Protein AF-A0A7Y5XYN9-F1 (afdb_monomer_lite)

Foldseek 3Di:
DDLVLLLVLCCVQFVAAQEKEAELVRDINDHPNHFKYKYQVALVLLVLCLVPPADRSNVVCVVVVRIDIPDPVRVVVCSVPDDGPPRDPVSSVSNNVSSD

pLDDT: mean 93.39, std 5.03, range [64.69, 98.25]

Radius of gyration: 12.16 Å; chains: 1; bounding box: 27×25×31 Å

Structure (mmCIF, N/CA/C/O backbone):
data_AF-A0A7Y5XYN9-F1
#
_entry.id   AF-A0A7Y5XYN9-F1
#
loop_
_atom_site.group_PDB
_atom_site.id
_atom_site.type_symbol
_atom_site.label_atom_id
_atom_site.label_alt_id
_atom_site.label_comp_id
_atom_site.label_asym_id
_atom_site.label_entity_id
_atom_site.label_seq_id
_atom_site.pdbx_PDB_ins_code
_atom_site.Cartn_x
_atom_site.Cartn_y
_atom_site.Cartn_z
_atom_site.occupancy
_atom_site.B_iso_or_equiv
_atom_site.auth_seq_id
_atom_site.auth_comp_id
_atom_site.auth_asym_id
_atom_site.auth_atom_id
_atom_site.pdbx_PDB_model_num
ATOM 1 N N . MET A 1 1 ? -9.805 2.825 15.681 1.00 64.69 1 MET A N 1
ATOM 2 C CA . MET A 1 1 ? -8.500 2.149 15.844 1.00 64.69 1 MET A CA 1
ATOM 3 C C . MET A 1 1 ? -7.470 3.064 15.219 1.00 64.69 1 MET A C 1
ATOM 5 O O . MET A 1 1 ? -7.750 3.577 14.146 1.00 64.69 1 MET A O 1
ATOM 9 N N . SER A 1 2 ? -6.386 3.388 15.922 1.00 85.62 2 SER A N 1
ATOM 10 C CA . SER A 1 2 ? -5.404 4.352 15.408 1.00 85.62 2 SER A CA 1
ATOM 11 C C . SER A 1 2 ? -4.481 3.664 14.413 1.00 85.62 2 SER A C 1
ATOM 13 O O . SER A 1 2 ? -3.843 2.679 14.774 1.00 85.62 2 SER A O 1
ATOM 15 N N . THR A 1 3 ? -4.367 4.194 13.197 1.00 93.69 3 THR A N 1
ATOM 16 C CA . THR A 1 3 ? -3.393 3.700 12.213 1.00 93.69 3 THR A CA 1
ATOM 17 C C . THR A 1 3 ? -2.034 4.402 12.296 1.00 93.69 3 THR A C 1
ATOM 19 O O . THR A 1 3 ? -1.162 4.150 11.469 1.00 93.69 3 THR A O 1
ATOM 22 N N . ALA A 1 4 ? -1.805 5.276 13.285 1.00 95.25 4 ALA A N 1
ATOM 23 C CA . ALA A 1 4 ? -0.534 5.998 13.405 1.00 95.25 4 ALA A CA 1
ATOM 24 C C . ALA A 1 4 ? 0.704 5.069 13.425 1.00 95.25 4 ALA A C 1
ATOM 26 O O . ALA A 1 4 ? 1.608 5.310 12.625 1.00 95.25 4 ALA A O 1
ATOM 27 N N . PRO A 1 5 ? 0.725 3.956 14.194 1.00 95.38 5 PRO A N 1
ATOM 28 C CA . PRO A 1 5 ? 1.855 3.022 14.164 1.00 95.38 5 PRO A CA 1
ATOM 29 C C . PRO A 1 5 ? 2.052 2.354 12.797 1.00 95.38 5 PRO A C 1
ATOM 31 O O . PRO A 1 5 ? 3.172 2.025 12.415 1.00 95.38 5 PRO A O 1
ATOM 34 N N . LEU A 1 6 ? 0.964 2.153 12.047 1.00 95.81 6 LEU A N 1
ATOM 35 C CA . LEU A 1 6 ? 1.016 1.580 10.707 1.00 95.81 6 LEU A CA 1
ATOM 36 C C . LEU A 1 6 ? 1.626 2.574 9.719 1.00 95.81 6 LEU A C 1
ATOM 38 O O . LEU A 1 6 ? 2.463 2.178 8.913 1.00 95.81 6 LEU A O 1
ATOM 42 N N . ARG A 1 7 ? 1.253 3.856 9.800 1.00 96.62 7 ARG A N 1
ATOM 43 C CA . ARG A 1 7 ? 1.858 4.901 8.964 1.00 96.62 7 ARG A CA 1
ATOM 44 C C . ARG A 1 7 ? 3.357 5.010 9.206 1.00 96.62 7 ARG A C 1
ATOM 46 O O . ARG A 1 7 ? 4.112 4.938 8.247 1.00 96.62 7 ARG A O 1
ATOM 53 N N . GLU A 1 8 ? 3.784 5.072 10.464 1.00 96.12 8 GLU A N 1
ATOM 54 C CA . GLU A 1 8 ? 5.209 5.107 10.823 1.00 96.12 8 GLU A CA 1
ATOM 55 C C . GLU A 1 8 ? 5.962 3.867 10.313 1.00 96.12 8 GLU A C 1
ATOM 57 O O . GLU A 1 8 ? 7.065 3.973 9.776 1.00 96.12 8 GLU A O 1
ATOM 62 N N . ALA A 1 9 ? 5.360 2.677 10.436 1.00 95.56 9 ALA A N 1
ATOM 63 C CA . ALA A 1 9 ? 5.955 1.443 9.933 1.00 95.56 9 ALA A CA 1
ATOM 64 C C . ALA A 1 9 ? 6.070 1.429 8.399 1.00 95.56 9 ALA A C 1
ATOM 66 O O . ALA A 1 9 ? 7.087 0.978 7.874 1.00 95.56 9 ALA A O 1
ATOM 67 N N . LEU A 1 10 ? 5.056 1.926 7.684 1.00 95.31 10 LEU A N 1
ATOM 68 C CA . LEU A 1 10 ? 5.071 2.043 6.224 1.00 95.31 10 LEU A CA 1
ATOM 69 C C . LEU A 1 10 ? 6.105 3.070 5.754 1.00 95.31 10 LEU A C 1
ATOM 71 O O . LEU A 1 10 ? 6.861 2.773 4.837 1.00 95.31 10 LEU A O 1
ATOM 75 N N . GLU A 1 11 ? 6.184 4.238 6.393 1.00 95.75 11 GLU A N 1
ATOM 76 C CA . GLU A 1 11 ? 7.174 5.273 6.069 1.00 95.75 11 GLU A CA 1
ATOM 77 C C . GLU A 1 11 ? 8.607 4.797 6.306 1.00 95.75 11 GLU A C 1
ATOM 79 O O . GLU A 1 11 ? 9.483 5.055 5.483 1.00 95.75 11 GLU A O 1
ATOM 84 N N . GLY A 1 12 ? 8.845 4.062 7.396 1.00 94.69 12 GLY A N 1
ATOM 85 C CA . GLY A 1 12 ? 10.154 3.480 7.687 1.00 94.69 12 GLY A CA 1
ATOM 86 C C . GLY A 1 12 ? 10.536 2.340 6.741 1.00 94.69 12 GLY A C 1
ATOM 87 O O . GLY A 1 12 ? 11.695 2.233 6.350 1.00 94.69 12 GLY A O 1
ATOM 88 N N . ALA A 1 13 ? 9.576 1.493 6.357 1.00 93.50 13 ALA A N 1
ATOM 89 C CA . ALA A 1 13 ? 9.814 0.377 5.439 1.00 93.50 13 ALA A CA 1
ATOM 90 C C . ALA A 1 13 ? 9.957 0.821 3.974 1.00 93.50 13 ALA A C 1
ATOM 92 O O . ALA A 1 13 ? 10.606 0.134 3.186 1.00 93.50 13 ALA A O 1
ATOM 93 N N . LEU A 1 14 ? 9.325 1.938 3.606 1.00 93.56 14 LEU A N 1
ATOM 94 C CA . LEU A 1 14 ? 9.264 2.486 2.252 1.00 93.56 14 LEU A CA 1
ATOM 95 C C . LEU A 1 14 ? 9.688 3.968 2.272 1.00 93.56 14 LEU A C 1
ATOM 97 O O . LEU A 1 14 ? 8.842 4.861 2.124 1.00 93.56 14 LEU A O 1
ATOM 101 N N . PRO A 1 15 ? 10.991 4.246 2.479 1.00 93.62 15 PRO A N 1
ATOM 102 C CA . PRO A 1 15 ? 11.505 5.612 2.559 1.00 93.62 15 PRO A CA 1
ATOM 103 C C . PRO A 1 15 ? 11.391 6.363 1.228 1.00 93.62 15 PRO A C 1
ATOM 105 O O . PRO A 1 15 ? 11.184 7.570 1.243 1.00 93.62 15 PRO A O 1
ATOM 108 N N . GLU A 1 16 ? 11.473 5.648 0.103 1.00 94.31 16 GLU A N 1
ATOM 109 C CA . GLU A 1 16 ? 11.181 6.141 -1.246 1.00 94.31 16 GLU A CA 1
ATOM 110 C C . GLU A 1 16 ? 9.951 5.401 -1.778 1.00 94.31 16 GLU A C 1
ATOM 112 O O . GLU A 1 16 ? 9.946 4.168 -1.847 1.00 94.31 16 GLU A O 1
ATOM 117 N N . ARG A 1 17 ? 8.890 6.139 -2.110 1.00 95.50 17 ARG A N 1
ATOM 118 C CA . ARG A 1 17 ? 7.601 5.601 -2.560 1.00 95.50 17 ARG A CA 1
ATOM 119 C C . ARG A 1 17 ? 6.902 6.577 -3.529 1.00 95.50 17 ARG A C 1
ATOM 121 O O . ARG A 1 17 ? 6.305 7.559 -3.088 1.00 95.50 17 ARG A O 1
ATOM 128 N N . PRO A 1 18 ? 6.889 6.282 -4.834 1.00 96.38 18 PRO A N 1
ATOM 129 C CA . PRO A 1 18 ? 6.160 7.052 -5.854 1.00 96.38 18 PRO A CA 1
ATOM 130 C C . PRO A 1 18 ? 4.659 6.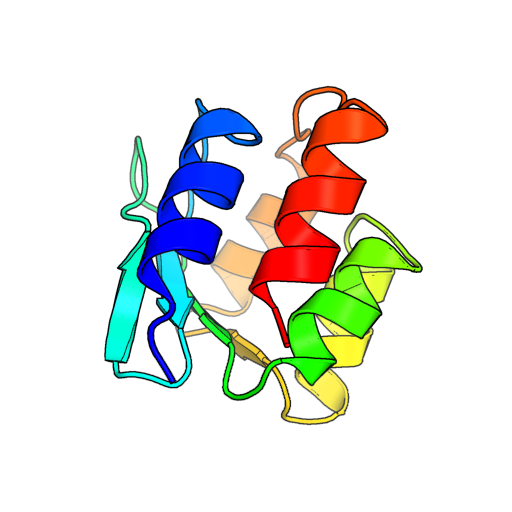742 -5.864 1.00 96.38 18 PRO A C 1
ATOM 132 O O . PRO A 1 18 ? 4.061 6.448 -6.898 1.00 96.38 18 PRO A O 1
ATOM 135 N N . PHE A 1 19 ? 4.050 6.737 -4.681 1.00 96.88 19 PHE A N 1
ATOM 136 C CA . PHE A 1 19 ? 2.621 6.538 -4.492 1.00 96.88 19 PHE A CA 1
ATOM 137 C C . PHE A 1 19 ? 2.187 6.987 -3.105 1.00 96.88 19 PHE A C 1
ATOM 139 O O . PHE A 1 19 ? 2.948 6.966 -2.133 1.00 96.88 19 PHE A O 1
ATOM 146 N N . ARG A 1 20 ? 0.917 7.363 -3.002 1.00 98.12 20 ARG A N 1
ATOM 147 C CA . ARG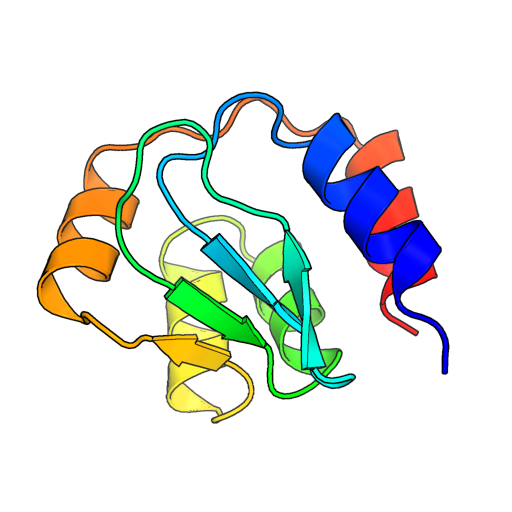 A 1 20 ? 0.250 7.656 -1.735 1.00 98.12 20 ARG A CA 1
ATOM 148 C C . ARG A 1 20 ? -0.451 6.397 -1.231 1.00 98.12 20 ARG A C 1
ATOM 150 O O . ARG A 1 20 ? -0.997 5.633 -2.020 1.00 98.12 20 ARG A O 1
ATOM 157 N N . VAL A 1 21 ? -0.486 6.200 0.085 1.00 97.75 21 VAL A N 1
ATOM 158 C CA . VAL A 1 21 ? -1.316 5.160 0.713 1.00 97.75 21 VAL A CA 1
ATOM 159 C C . VAL A 1 21 ? -2.327 5.823 1.628 1.00 97.75 21 VAL A C 1
ATOM 161 O O . VAL A 1 21 ? -1.945 6.426 2.627 1.00 97.75 21 VAL A O 1
ATOM 164 N N . GLU A 1 22 ? -3.608 5.706 1.308 1.00 97.94 22 GLU A N 1
ATOM 165 C CA . GLU A 1 22 ? -4.696 6.132 2.185 1.00 97.94 22 GLU A CA 1
ATOM 166 C C . GLU A 1 22 ? -5.214 4.939 2.987 1.00 97.94 22 GLU A C 1
ATOM 168 O O . GLU A 1 22 ? -5.347 3.832 2.468 1.00 97.94 22 GLU A O 1
ATOM 173 N N . LEU A 1 23 ? -5.462 5.147 4.274 1.00 97.31 23 LEU A N 1
ATOM 174 C CA . LEU A 1 23 ? -5.879 4.117 5.215 1.00 97.31 23 LEU A CA 1
ATOM 175 C C . LEU A 1 23 ? -7.367 4.240 5.526 1.00 97.31 23 LEU A C 1
ATOM 177 O O . LEU A 1 23 ? -7.981 5.295 5.384 1.00 97.31 23 LEU A O 1
ATOM 181 N N . TRP A 1 24 ? -7.945 3.148 6.015 1.00 95.19 24 TRP A N 1
ATOM 182 C CA . TRP A 1 24 ? -9.373 3.027 6.318 1.00 95.19 24 TRP A CA 1
ATOM 183 C C . TRP A 1 24 ? -9.880 3.987 7.405 1.00 95.19 24 TRP A C 1
ATOM 185 O O . TRP A 1 24 ? -11.088 4.124 7.577 1.00 95.19 24 TRP A O 1
ATOM 195 N N . ASP A 1 25 ? -8.988 4.641 8.153 1.00 94.38 25 ASP A N 1
ATOM 196 C CA . ASP A 1 25 ? -9.330 5.688 9.121 1.00 94.38 25 ASP A CA 1
ATOM 197 C C . ASP A 1 25 ? -9.257 7.113 8.535 1.00 94.38 25 ASP A C 1
ATOM 199 O O . ASP A 1 25 ? -9.365 8.088 9.278 1.00 94.38 25 ASP A O 1
ATOM 203 N N . GLY A 1 26 ? -9.073 7.241 7.215 1.00 95.00 26 GLY A N 1
ATOM 204 C CA . GLY A 1 26 ? -8.979 8.510 6.488 1.00 95.00 26 GLY A CA 1
ATOM 205 C C . GLY A 1 26 ? -7.610 9.187 6.578 1.00 95.00 26 GLY A C 1
ATOM 206 O O . GLY A 1 26 ? -7.411 10.262 6.013 1.00 95.00 26 GLY A O 1
ATOM 207 N N . THR A 1 27 ? -6.651 8.592 7.287 1.00 96.75 27 THR A N 1
ATOM 208 C CA . THR A 1 27 ? -5.274 9.090 7.318 1.00 96.75 27 THR A CA 1
ATOM 209 C C . THR A 1 27 ? -4.467 8.536 6.153 1.00 96.75 27 THR A C 1
ATOM 211 O O . THR A 1 27 ? -4.891 7.604 5.475 1.00 96.75 27 THR A O 1
ATOM 214 N N . ALA A 1 28 ? -3.285 9.098 5.899 1.00 97.38 28 ALA A N 1
ATOM 215 C CA . ALA A 1 28 ? -2.484 8.659 4.770 1.00 97.38 28 ALA A CA 1
ATOM 216 C C . ALA A 1 28 ? -0.986 8.767 5.006 1.00 97.38 28 ALA A C 1
ATOM 218 O O . ALA A 1 28 ? -0.514 9.615 5.763 1.00 97.38 28 ALA A O 1
ATOM 219 N N . VAL A 1 29 ? -0.263 7.926 4.280 1.00 98.00 29 VAL A N 1
ATOM 220 C CA . VAL A 1 29 ? 1.173 8.001 4.065 1.00 98.00 29 VAL A CA 1
ATOM 221 C C . VAL A 1 29 ? 1.393 8.736 2.732 1.00 98.00 29 VAL A C 1
ATOM 223 O O . VAL A 1 29 ? 0.924 8.255 1.694 1.00 98.00 29 VAL A O 1
ATOM 226 N N . PRO A 1 30 ? 2.034 9.919 2.726 1.00 97.56 30 PRO A N 1
ATOM 227 C CA . PRO A 1 30 ? 2.190 10.729 1.518 1.00 97.56 30 PRO A CA 1
ATOM 228 C C . PRO A 1 30 ? 3.166 10.078 0.540 1.00 97.56 30 PRO A C 1
ATOM 230 O O . PRO A 1 30 ? 4.056 9.355 0.971 1.00 97.56 30 PRO A O 1
ATOM 233 N N . SER A 1 31 ? 3.038 10.368 -0.752 1.00 97.50 31 SER A N 1
ATOM 234 C CA . SER A 1 31 ? 4.065 9.999 -1.731 1.00 97.50 31 SER A CA 1
ATOM 235 C C . SER A 1 31 ? 5.348 10.816 -1.535 1.00 97.50 31 SER A C 1
ATOM 237 O O . SER A 1 31 ? 5.291 11.935 -1.018 1.00 97.50 31 SER A O 1
ATOM 239 N N . THR A 1 32 ? 6.491 10.275 -1.956 1.00 97.12 32 THR A N 1
ATOM 240 C CA . THR A 1 32 ? 7.771 11.000 -1.986 1.00 97.12 32 THR A CA 1
ATOM 241 C C . THR A 1 32 ? 7.955 11.859 -3.232 1.00 97.12 32 THR A C 1
ATOM 243 O O . THR A 1 32 ? 8.632 12.880 -3.169 1.00 97.12 32 THR A O 1
ATOM 246 N N . ASP A 1 33 ? 7.348 11.471 -4.348 1.00 94.25 33 ASP A N 1
ATOM 247 C CA . ASP A 1 33 ? 7.603 12.042 -5.678 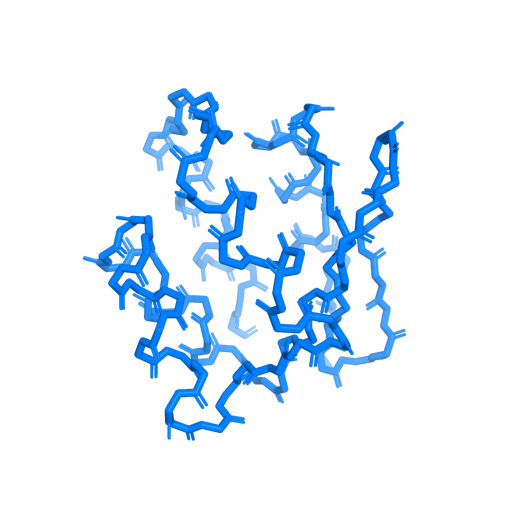1.00 94.25 33 ASP A CA 1
ATOM 248 C C . ASP A 1 33 ? 6.358 12.046 -6.590 1.00 94.25 33 ASP A C 1
ATOM 250 O O . ASP A 1 33 ? 6.444 12.368 -7.772 1.00 94.25 33 ASP A O 1
ATOM 254 N N . GLY A 1 34 ? 5.174 11.776 -6.031 1.00 94.69 34 GLY A N 1
ATOM 255 C CA . GLY A 1 34 ? 3.885 11.788 -6.737 1.00 94.69 34 GLY A CA 1
ATOM 256 C C . GLY A 1 34 ? 3.362 10.389 -7.072 1.00 94.69 34 GLY A C 1
ATOM 257 O O . GLY A 1 34 ? 3.681 9.428 -6.383 1.00 94.69 34 GLY A O 1
ATOM 258 N N . GLY A 1 35 ? 2.520 10.268 -8.095 1.00 95.81 35 GLY A N 1
ATOM 259 C CA . GLY A 1 35 ? 1.966 8.978 -8.517 1.00 95.81 35 GLY A CA 1
ATOM 260 C C . GLY A 1 35 ? 0.615 8.620 -7.880 1.00 95.81 35 GLY A C 1
ATOM 261 O O . GLY A 1 35 ? 0.003 9.461 -7.215 1.00 95.81 35 GLY A O 1
ATOM 262 N N . PRO A 1 36 ? 0.134 7.387 -8.122 1.00 97.62 36 PRO A N 1
ATOM 263 C CA . PRO A 1 36 ? -1.218 6.960 -7.775 1.00 97.62 36 PRO A CA 1
ATOM 264 C C . PRO A 1 36 ? -1.431 6.862 -6.260 1.00 97.62 36 PRO A C 1
ATOM 266 O O . PRO A 1 36 ? -0.498 6.676 -5.471 1.00 97.62 36 PRO A O 1
ATOM 269 N N . THR A 1 37 ? -2.690 6.936 -5.853 1.00 98.25 37 THR A N 1
ATOM 270 C CA . THR A 1 37 ? -3.162 6.708 -4.490 1.00 98.25 37 THR A CA 1
ATOM 271 C C . THR A 1 37 ? -3.727 5.302 -4.359 1.00 98.25 37 THR A C 1
ATOM 273 O O . THR A 1 37 ? -4.724 4.958 -4.985 1.00 98.25 37 THR A O 1
ATOM 276 N N . PHE A 1 38 ? -3.137 4.501 -3.474 1.00 97.81 38 PHE A N 1
ATOM 277 C CA . PHE A 1 38 ? -3.693 3.222 -3.043 1.00 97.81 38 PHE A CA 1
ATOM 278 C C . PHE A 1 38 ? -4.544 3.426 -1.788 1.00 97.81 38 PHE A C 1
ATOM 280 O O . PHE A 1 38 ? -4.006 3.685 -0.708 1.00 97.81 38 PHE A O 1
ATOM 287 N N . SER A 1 39 ? -5.861 3.273 -1.901 1.00 98.25 39 SER A N 1
ATOM 288 C CA . SER A 1 39 ? -6.784 3.399 -0.766 1.00 98.25 39 SER A CA 1
ATOM 289 C C . SER A 1 39 ? -7.067 2.033 -0.147 1.00 98.25 39 SER A C 1
ATOM 291 O O . SER A 1 39 ? -7.823 1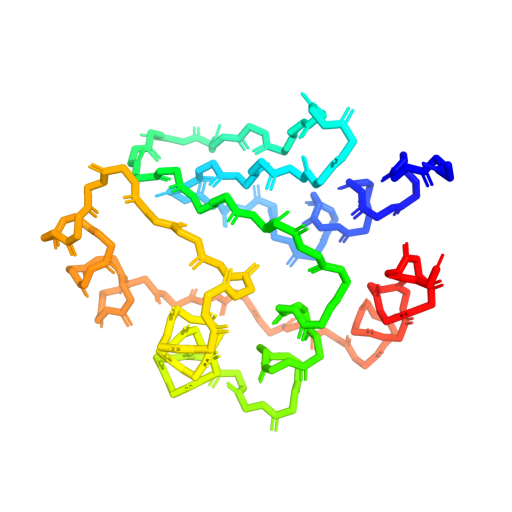.223 -0.683 1.00 98.25 39 SER A O 1
ATOM 293 N N . LEU A 1 40 ? -6.467 1.762 1.009 1.00 97.25 40 LEU A N 1
ATOM 294 C CA . LEU A 1 40 ? -6.693 0.562 1.811 1.00 97.25 40 LEU A CA 1
ATOM 295 C C . LEU A 1 40 ? -8.010 0.711 2.584 1.00 97.25 40 LEU A C 1
ATOM 297 O O . LEU A 1 40 ? -8.055 1.331 3.643 1.00 97.25 40 LEU A O 1
ATOM 301 N N . ARG A 1 41 ? -9.088 0.098 2.087 1.00 96.19 41 ARG A N 1
ATOM 302 C CA . ARG A 1 41 ? -10.421 0.145 2.715 1.00 96.19 41 ARG A CA 1
ATOM 303 C C . ARG A 1 41 ? -10.542 -0.715 3.971 1.00 96.19 41 ARG A C 1
ATOM 305 O O . ARG A 1 41 ? -11.499 -0.567 4.725 1.00 96.19 41 ARG A O 1
ATOM 312 N N . SER A 1 42 ? -9.607 -1.638 4.195 1.00 94.38 42 SER A N 1
ATOM 313 C CA . SER A 1 42 ? -9.564 -2.458 5.408 1.00 94.38 42 SER A CA 1
ATOM 314 C C . SER A 1 42 ? -8.166 -3.032 5.685 1.00 94.38 42 SER A C 1
ATOM 316 O O . SER A 1 42 ? -7.373 -3.192 4.748 1.00 94.38 42 SER A O 1
ATOM 318 N N . PRO A 1 43 ? -7.887 -3.456 6.935 1.00 93.56 43 PRO A N 1
ATOM 319 C CA . PRO A 1 43 ? -6.715 -4.260 7.302 1.00 93.56 43 PRO A CA 1
ATOM 320 C C . PRO A 1 43 ? -6.402 -5.437 6.378 1.00 93.56 43 PRO A C 1
ATOM 322 O O . PRO A 1 43 ? -5.243 -5.799 6.159 1.00 93.56 43 PRO A O 1
ATOM 325 N N . GLN A 1 44 ? -7.444 -6.052 5.815 1.00 93.31 44 GLN A N 1
ATOM 326 C CA . GLN A 1 44 ? -7.324 -7.241 4.985 1.00 93.31 44 GLN A CA 1
ATOM 327 C C . GLN A 1 44 ? -6.451 -7.000 3.747 1.00 93.31 44 GLN A C 1
ATOM 329 O O . GLN A 1 44 ? -5.740 -7.914 3.317 1.00 93.31 44 GLN A O 1
ATOM 334 N N . ALA A 1 45 ? -6.456 -5.781 3.201 1.00 94.19 45 ALA A N 1
ATOM 335 C CA . ALA A 1 45 ? -5.641 -5.421 2.049 1.00 94.19 45 ALA A CA 1
ATOM 336 C C . ALA A 1 45 ? -4.141 -5.605 2.318 1.00 94.19 45 ALA A C 1
ATOM 338 O O . ALA A 1 45 ? -3.447 -6.229 1.513 1.00 94.19 45 ALA A O 1
ATOM 339 N N . LEU A 1 46 ? -3.656 -5.189 3.493 1.00 92.75 46 LEU A N 1
ATOM 340 C CA . LEU A 1 46 ? -2.269 -5.433 3.900 1.00 92.75 46 LEU A CA 1
ATOM 341 C C . LEU A 1 46 ? -1.978 -6.924 4.042 1.00 92.75 46 LEU A C 1
ATOM 343 O O . LEU A 1 46 ? -0.920 -7.386 3.626 1.00 92.75 46 LEU A O 1
ATOM 347 N N . GLY A 1 47 ? -2.933 -7.707 4.546 1.00 92.12 47 GLY A N 1
ATOM 348 C CA . GLY A 1 47 ? -2.804 -9.162 4.595 1.00 92.12 47 GLY A CA 1
ATOM 349 C C . GLY A 1 47 ? -2.584 -9.789 3.212 1.00 92.12 47 GLY A C 1
ATOM 350 O O . GLY A 1 47 ? -1.781 -10.713 3.076 1.00 92.12 47 GLY A O 1
ATOM 351 N N . HIS A 1 48 ? -3.269 -9.300 2.174 1.00 92.81 48 HIS A N 1
ATOM 352 C CA . HIS A 1 48 ? -3.055 -9.756 0.797 1.00 92.81 48 HIS A CA 1
ATOM 353 C C . HIS A 1 48 ? -1.660 -9.385 0.276 1.00 92.81 48 HIS A C 1
ATOM 355 O O . HIS A 1 48 ? -0.975 -10.254 -0.269 1.00 92.81 48 HIS A O 1
ATOM 361 N N . VAL A 1 49 ? -1.222 -8.143 0.497 1.00 91.31 49 VAL A N 1
ATOM 362 C CA . VAL A 1 49 ? 0.087 -7.639 0.046 1.00 91.31 49 VAL A CA 1
ATOM 363 C C . VAL A 1 49 ? 1.245 -8.331 0.773 1.00 91.31 49 VAL A C 1
ATOM 365 O O . VAL A 1 49 ? 2.189 -8.781 0.133 1.00 91.31 49 VAL A O 1
ATOM 368 N N . LEU A 1 50 ? 1.167 -8.503 2.095 1.00 90.69 50 LEU A N 1
ATOM 369 C CA . LEU A 1 50 ? 2.235 -9.120 2.893 1.00 90.69 50 LEU A CA 1
ATOM 370 C C . LEU A 1 50 ? 2.433 -10.610 2.582 1.00 90.69 50 LEU A C 1
ATOM 372 O O . LEU A 1 50 ? 3.566 -11.094 2.594 1.00 90.69 50 LEU A O 1
ATOM 376 N N . ARG A 1 51 ? 1.351 -11.347 2.289 1.00 89.50 51 ARG A N 1
ATOM 377 C CA . ARG A 1 51 ? 1.421 -12.773 1.909 1.00 89.50 51 ARG A CA 1
ATOM 378 C C . ARG A 1 51 ? 1.951 -12.993 0.498 1.00 89.50 51 ARG A C 1
ATOM 380 O O . ARG A 1 51 ? 2.449 -14.073 0.191 1.00 89.50 51 ARG A O 1
ATOM 387 N N . SER A 1 52 ? 1.789 -12.022 -0.390 1.00 86.81 52 SER A N 1
ATOM 388 C CA . SER A 1 52 ? 2.245 -12.119 -1.777 1.00 86.81 52 SER A CA 1
ATOM 389 C C . SER A 1 52 ? 2.748 -10.753 -2.239 1.00 86.81 52 SER A C 1
ATOM 391 O O . SER A 1 52 ? 2.016 -10.049 -2.930 1.00 86.81 52 SER A O 1
ATOM 393 N N . PRO A 1 53 ? 3.974 -10.360 -1.849 1.00 80.44 53 PRO A N 1
ATOM 394 C CA . PRO A 1 53 ? 4.519 -9.052 -2.197 1.00 80.44 53 PRO A CA 1
ATOM 395 C C . PRO A 1 53 ? 4.567 -8.839 -3.717 1.00 80.44 53 PRO A C 1
ATOM 397 O O . PRO A 1 53 ? 4.851 -9.773 -4.467 1.00 80.44 53 PRO A O 1
ATOM 400 N N . GLY A 1 54 ? 4.306 -7.607 -4.160 1.00 84.38 54 GLY A N 1
ATOM 401 C CA . GLY A 1 54 ? 4.275 -7.222 -5.575 1.00 84.38 54 GLY A CA 1
ATOM 402 C C . GLY A 1 54 ? 2.871 -7.231 -6.190 1.00 84.38 54 GLY A C 1
ATOM 403 O O . GLY A 1 54 ? 1.862 -7.193 -5.480 1.00 84.38 54 GLY A O 1
ATOM 404 N N . GLN A 1 55 ? 2.812 -7.289 -7.524 1.00 90.44 55 GLN A N 1
ATOM 405 C CA . GLN A 1 55 ? 1.578 -7.155 -8.315 1.00 90.44 55 GLN A CA 1
ATOM 406 C C . GLN A 1 55 ? 0.458 -8.110 -7.877 1.00 90.44 55 GLN A C 1
ATOM 408 O O . GLN A 1 55 ? -0.705 -7.720 -7.827 1.00 90.44 55 GLN A O 1
ATOM 413 N N . LEU A 1 56 ? 0.790 -9.351 -7.508 1.00 91.56 56 LEU A N 1
ATOM 414 C CA . LEU A 1 56 ? -0.213 -10.359 -7.158 1.00 91.56 56 LEU A CA 1
ATOM 415 C C . LEU A 1 56 ? -0.961 -10.035 -5.856 1.00 91.56 56 LEU A C 1
ATOM 417 O O . LEU A 1 56 ? -2.177 -10.212 -5.784 1.00 91.56 56 LEU A O 1
ATOM 421 N N . GLY A 1 57 ? -0.255 -9.592 -4.813 1.00 92.69 57 GLY A N 1
ATOM 422 C CA . GLY A 1 57 ? -0.880 -9.226 -3.540 1.00 92.69 57 GLY A CA 1
ATOM 423 C C . GLY A 1 57 ? -1.741 -7.979 -3.669 1.00 92.69 57 GLY A C 1
ATOM 424 O O . GLY A 1 57 ? -2.857 -7.959 -3.150 1.00 92.69 57 GLY A O 1
ATOM 425 N N . VAL A 1 58 ? -1.258 -6.988 -4.423 1.00 94.06 58 VAL A N 1
ATOM 426 C CA . VAL A 1 58 ? -2.010 -5.762 -4.722 1.00 94.06 58 VAL A CA 1
ATOM 427 C C . VAL A 1 58 ? -3.255 -6.083 -5.547 1.00 94.06 58 VAL A C 1
ATOM 429 O O . VAL A 1 58 ? -4.357 -5.715 -5.148 1.00 94.06 58 VAL A O 1
ATOM 432 N N . GLY A 1 59 ? -3.122 -6.867 -6.620 1.00 95.12 59 GLY A N 1
ATOM 433 C CA . GLY A 1 59 ? -4.253 -7.288 -7.449 1.00 95.12 59 GLY A CA 1
ATOM 434 C C . GLY A 1 59 ? -5.306 -8.079 -6.667 1.00 95.12 59 GLY A C 1
ATOM 435 O O . GLY A 1 59 ? -6.500 -7.838 -6.819 1.00 95.12 59 GLY A O 1
ATOM 436 N N . ARG A 1 60 ? -4.892 -8.972 -5.756 1.00 95.31 60 ARG A N 1
ATOM 437 C CA . ARG A 1 60 ? -5.826 -9.691 -4.867 1.00 95.31 60 ARG A CA 1
ATOM 438 C C . ARG A 1 60 ? -6.565 -8.762 -3.910 1.00 95.31 60 ARG A C 1
ATOM 440 O O . ARG A 1 60 ? -7.740 -9.004 -3.653 1.00 95.31 60 ARG A O 1
ATOM 447 N N . ALA A 1 61 ? -5.894 -7.742 -3.376 1.00 96.75 61 ALA A N 1
ATOM 448 C CA . ALA A 1 61 ? -6.527 -6.743 -2.520 1.00 96.75 61 ALA A CA 1
ATOM 449 C C . ALA A 1 61 ? -7.520 -5.869 -3.303 1.00 96.75 61 ALA A C 1
ATOM 451 O O . ALA A 1 61 ? -8.586 -5.549 -2.784 1.00 96.75 61 ALA A O 1
ATOM 452 N N . TYR A 1 62 ? -7.184 -5.518 -4.548 1.00 96.31 62 TYR A N 1
ATOM 453 C CA . TYR A 1 62 ? -8.049 -4.739 -5.431 1.00 96.31 62 TYR A CA 1
ATOM 454 C C . TYR A 1 62 ? -9.322 -5.510 -5.797 1.00 96.31 62 TYR A C 1
ATOM 456 O O . TYR A 1 62 ? -10.433 -5.051 -5.546 1.00 96.31 62 TYR A O 1
ATOM 464 N N . VAL A 1 63 ? -9.173 -6.740 -6.299 1.00 96.56 63 VAL A N 1
ATOM 465 C CA . VAL A 1 63 ? -10.309 -7.586 -6.707 1.00 96.56 63 VAL A CA 1
ATOM 466 C C . VAL A 1 63 ? -11.213 -7.950 -5.526 1.00 96.56 63 VAL A C 1
ATOM 468 O O . VAL A 1 63 ? -12.421 -8.081 -5.704 1.00 96.56 63 VAL A O 1
ATOM 471 N N . SER A 1 64 ? -10.667 -8.094 -4.312 1.0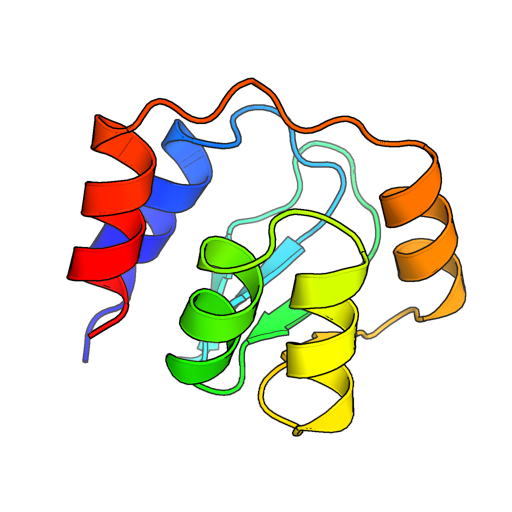0 96.69 64 SER A N 1
ATOM 472 C CA . SER A 1 64 ? -11.485 -8.336 -3.114 1.00 96.69 64 SER A CA 1
ATOM 473 C C . SER A 1 64 ? -12.233 -7.095 -2.614 1.00 96.69 64 SER A C 1
ATOM 475 O O . SER A 1 64 ? -13.040 -7.210 -1.694 1.00 96.69 64 SER A O 1
ATOM 477 N N . GLY A 1 65 ? -11.967 -5.915 -3.184 1.00 96.69 65 GLY A N 1
ATOM 478 C CA . GLY A 1 65 ? -12.516 -4.631 -2.749 1.00 96.69 65 GLY A CA 1
ATOM 479 C C . GLY A 1 65 ? -11.851 -4.054 -1.496 1.00 96.69 65 GLY A C 1
ATOM 480 O O . GLY A 1 65 ? -12.231 -2.971 -1.047 1.00 96.69 65 GLY A O 1
ATOM 481 N N . ALA A 1 66 ? -10.852 -4.744 -0.933 1.00 97.19 66 ALA A N 1
ATOM 482 C CA . ALA A 1 66 ? -10.117 -4.288 0.243 1.00 97.19 66 ALA A CA 1
ATOM 483 C C . ALA A 1 66 ? -9.153 -3.129 -0.073 1.00 97.19 66 ALA A C 1
ATOM 485 O O . ALA A 1 66 ? -8.792 -2.381 0.835 1.00 97.19 66 ALA A O 1
ATOM 486 N N . LEU A 1 67 ? -8.745 -2.981 -1.334 1.00 97.56 67 LEU A N 1
ATOM 487 C CA . LEU A 1 67 ? -7.904 -1.902 -1.847 1.00 97.56 67 LEU A CA 1
ATOM 488 C C . LEU A 1 67 ? -8.578 -1.247 -3.059 1.00 97.56 67 LEU A C 1
ATOM 490 O O . LEU A 1 67 ? -9.257 -1.921 -3.830 1.00 97.56 67 LEU A O 1
ATOM 494 N N . ASP A 1 68 ? -8.368 0.053 -3.226 1.00 97.88 68 ASP A N 1
ATOM 495 C CA . ASP A 1 68 ? -8.725 0.814 -4.424 1.00 97.88 68 ASP A CA 1
ATOM 496 C C . ASP A 1 68 ? -7.532 1.589 -4.965 1.00 97.88 68 ASP A C 1
ATOM 498 O O . ASP A 1 68 ? -6.543 1.777 -4.250 1.00 97.88 68 ASP A O 1
ATOM 502 N N . VAL A 1 69 ? -7.664 2.071 -6.196 1.00 97.50 69 VAL A N 1
ATOM 503 C CA . VAL A 1 69 ? -6.721 3.002 -6.819 1.00 97.50 69 VAL A CA 1
ATOM 504 C C . VAL A 1 69 ? -7.467 4.113 -7.550 1.00 97.50 69 VAL A C 1
ATOM 506 O O . VAL A 1 69 ? -8.488 3.863 -8.187 1.00 97.50 69 VAL A O 1
ATOM 509 N N . ASP A 1 70 ? -6.958 5.337 -7.454 1.00 97.62 70 ASP A N 1
ATOM 510 C CA . ASP A 1 70 ? -7.480 6.506 -8.177 1.00 97.62 70 ASP A CA 1
ATOM 511 C C . ASP A 1 70 ? -7.066 6.521 -9.659 1.00 97.62 70 ASP A C 1
ATOM 513 O O . ASP A 1 70 ? -7.835 6.954 -10.515 1.00 97.62 70 ASP A O 1
ATOM 517 N N . ASP A 1 71 ? -5.876 6.002 -9.958 1.00 96.94 71 ASP A N 1
ATOM 518 C CA . ASP A 1 71 ? -5.306 5.867 -11.294 1.00 96.94 71 ASP A CA 1
ATOM 519 C C . ASP A 1 71 ? -4.822 4.425 -11.518 1.00 96.94 71 ASP A C 1
ATOM 521 O O . ASP A 1 71 ? -3.742 4.019 -11.083 1.00 96.94 71 ASP A O 1
ATOM 525 N N . VAL A 1 72 ? -5.651 3.628 -12.200 1.00 95.94 72 VAL A N 1
ATOM 526 C CA . VAL A 1 72 ? -5.355 2.218 -12.504 1.00 95.94 72 VAL A CA 1
ATOM 527 C C . VAL A 1 72 ? -4.162 2.088 -13.454 1.00 95.94 72 VAL A C 1
ATOM 529 O O . VAL A 1 72 ? -3.339 1.190 -13.270 1.00 95.94 72 VAL A O 1
ATOM 532 N N . GLU A 1 73 ? -4.051 2.957 -14.460 1.00 95.81 73 GLU A N 1
ATOM 533 C CA . GLU A 1 73 ? -2.965 2.892 -1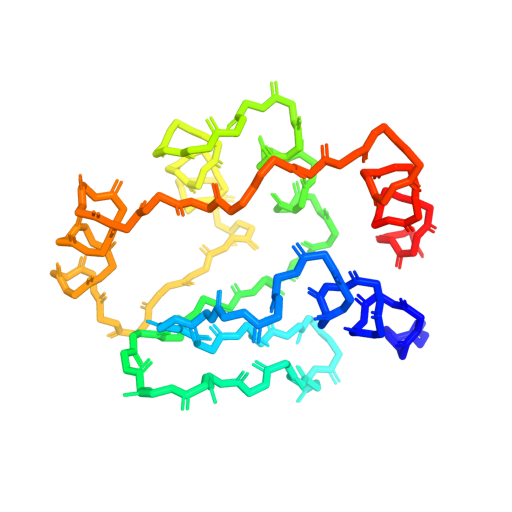5.444 1.00 95.81 73 GLU A CA 1
ATOM 534 C C . GLU A 1 73 ? -1.627 3.240 -14.788 1.00 95.81 73 GLU A C 1
ATOM 536 O O . GLU A 1 73 ? -0.662 2.477 -14.909 1.00 95.81 73 GLU A O 1
ATOM 541 N N . GLY A 1 74 ? -1.590 4.326 -14.012 1.00 96.12 74 GLY A N 1
ATOM 542 C CA . GLY A 1 74 ? -0.429 4.719 -13.219 1.00 96.12 74 GLY A CA 1
ATOM 543 C C . GLY A 1 74 ? -0.042 3.663 -12.186 1.00 96.12 74 GLY A C 1
ATOM 544 O O . GLY A 1 74 ? 1.141 3.352 -12.046 1.00 96.12 74 GLY A O 1
ATOM 545 N N . ALA A 1 75 ? -1.012 3.039 -11.510 1.00 95.62 75 ALA A N 1
ATOM 546 C CA . ALA A 1 75 ? -0.750 1.948 -10.572 1.00 95.62 75 ALA A CA 1
ATOM 547 C C . ALA A 1 75 ? -0.129 0.722 -11.255 1.00 95.62 75 ALA A C 1
ATOM 549 O O . ALA A 1 75 ? 0.817 0.143 -10.723 1.00 95.62 75 ALA A O 1
ATOM 550 N N . LEU A 1 76 ? -0.615 0.328 -12.433 1.00 94.44 76 LEU A N 1
ATOM 551 C CA . LEU A 1 76 ? -0.043 -0.792 -13.184 1.00 94.44 76 LEU A CA 1
ATOM 552 C C . LEU A 1 76 ? 1.378 -0.485 -13.668 1.00 94.44 76 LEU A C 1
ATOM 554 O O . LEU A 1 76 ? 2.276 -1.299 -13.450 1.00 94.44 76 LEU A O 1
ATOM 558 N N . ALA A 1 77 ? 1.600 0.693 -14.258 1.00 94.62 77 ALA A N 1
ATOM 559 C CA . ALA A 1 77 ? 2.927 1.129 -14.695 1.00 94.62 77 ALA A CA 1
ATOM 560 C C . ALA A 1 77 ? 3.917 1.192 -13.523 1.00 94.62 77 ALA A C 1
ATOM 562 O O . ALA A 1 77 ? 5.068 0.760 -13.634 1.00 94.62 77 ALA A O 1
ATOM 563 N N . LEU A 1 78 ? 3.454 1.675 -12.371 1.00 94.44 78 LEU A N 1
ATOM 564 C CA . LEU A 1 78 ? 4.237 1.718 -11.149 1.00 94.44 78 LEU A CA 1
ATOM 565 C C . LEU A 1 78 ? 4.631 0.317 -10.679 1.00 94.44 78 LEU A C 1
ATOM 567 O O . LEU A 1 78 ? 5.800 0.069 -10.401 1.00 94.44 78 LEU A O 1
ATOM 571 N N . LEU A 1 79 ? 3.672 -0.603 -10.580 1.00 92.38 79 LEU A N 1
ATOM 572 C CA . LEU A 1 79 ? 3.931 -1.957 -10.091 1.00 92.38 79 LEU A CA 1
ATOM 573 C C . LEU A 1 79 ? 4.841 -2.773 -11.022 1.00 92.38 79 LEU A C 1
ATOM 575 O O . LEU A 1 79 ? 5.352 -3.813 -10.602 1.00 92.38 79 LEU A O 1
ATOM 579 N N . ASP A 1 80 ? 4.995 -2.363 -12.279 1.00 92.12 80 ASP A N 1
ATOM 580 C CA . ASP A 1 80 ? 5.904 -2.985 -13.247 1.00 92.12 80 ASP A CA 1
ATOM 581 C C . ASP A 1 80 ? 7.331 -2.419 -13.164 1.00 92.12 80 ASP A C 1
ATOM 583 O O . ASP A 1 80 ? 8.317 -3.145 -13.305 1.00 92.12 80 ASP A O 1
ATOM 587 N N . THR A 1 81 ? 7.458 -1.121 -12.883 1.00 91.81 81 THR A N 1
ATOM 588 C CA . THR A 1 81 ? 8.735 -0.394 -12.969 1.00 91.81 81 THR A CA 1
ATOM 589 C C . THR A 1 81 ? 9.408 -0.168 -11.619 1.00 91.81 81 THR A C 1
ATOM 591 O O . THR A 1 81 ? 10.638 -0.245 -11.517 1.00 91.81 81 THR A O 1
ATOM 594 N N . TRP A 1 82 ? 8.633 0.092 -10.568 1.00 92.00 82 TRP A N 1
ATOM 595 C CA . TRP A 1 82 ? 9.162 0.405 -9.249 1.00 92.00 82 TRP A CA 1
ATOM 596 C C . TRP A 1 82 ? 9.507 -0.862 -8.472 1.00 92.00 82 TRP A C 1
ATOM 598 O O . TRP A 1 82 ? 8.704 -1.784 -8.318 1.00 92.00 82 TRP A O 1
ATOM 608 N N . LYS A 1 83 ? 10.733 -0.893 -7.947 1.00 88.19 83 LYS A N 1
ATOM 609 C CA . LYS A 1 83 ? 11.235 -1.991 -7.125 1.00 88.19 83 LYS A CA 1
ATOM 610 C C . LYS A 1 83 ? 11.290 -1.529 -5.673 1.00 88.19 83 LYS A C 1
ATOM 612 O O . LYS A 1 83 ? 12.145 -0.702 -5.358 1.00 88.19 83 LYS A O 1
ATOM 617 N N . PRO A 1 84 ? 10.421 -2.050 -4.790 1.00 85.25 84 PRO A N 1
ATOM 618 C CA . PRO A 1 84 ? 10.497 -1.708 -3.381 1.00 85.25 84 PRO A CA 1
ATOM 619 C C . PRO A 1 84 ? 11.856 -2.135 -2.808 1.00 85.25 84 PRO A C 1
ATOM 621 O O . PRO A 1 84 ? 12.409 -3.156 -3.241 1.00 85.25 84 PRO A O 1
ATOM 624 N N . PRO A 1 85 ? 12.384 -1.405 -1.810 1.00 87.38 85 PRO A N 1
ATOM 625 C CA . PRO A 1 85 ? 13.554 -1.857 -1.074 1.00 87.38 85 PRO A CA 1
ATOM 626 C C . PRO A 1 85 ? 13.280 -3.217 -0.421 1.00 87.38 85 PRO A C 1
ATOM 628 O O . PRO A 1 85 ? 12.131 -3.622 -0.208 1.00 87.38 85 PRO A O 1
ATOM 631 N N . ALA A 1 86 ? 14.346 -3.941 -0.084 1.00 87.06 86 ALA A N 1
ATOM 632 C CA . ALA A 1 86 ? 14.211 -5.165 0.689 1.00 87.06 86 ALA A CA 1
ATOM 633 C C . ALA A 1 86 ? 13.592 -4.834 2.056 1.00 87.06 86 ALA A C 1
ATOM 635 O O . ALA A 1 86 ? 14.229 -4.226 2.910 1.00 87.06 86 ALA A O 1
ATOM 636 N N . ILE A 1 87 ? 12.328 -5.216 2.249 1.00 87.38 87 ILE A N 1
ATOM 637 C CA . ILE A 1 87 ? 11.648 -5.023 3.530 1.00 87.38 87 ILE A CA 1
ATOM 638 C C . ILE A 1 87 ? 12.090 -6.134 4.476 1.00 87.38 87 ILE A C 1
ATOM 640 O O . ILE A 1 87 ? 11.707 -7.298 4.293 1.00 87.38 87 ILE A O 1
ATOM 644 N N . GLU A 1 88 ? 12.854 -5.752 5.495 1.00 89.81 88 GLU A N 1
ATOM 645 C CA . GLU A 1 88 ? 13.327 -6.633 6.556 1.00 89.81 88 GLU A CA 1
ATOM 646 C C . GLU A 1 88 ? 12.169 -7.346 7.265 1.00 89.81 88 GLU A C 1
ATOM 648 O O . GLU A 1 88 ? 11.061 -6.818 7.418 1.00 89.81 88 GLU A O 1
ATOM 653 N N . VAL A 1 89 ? 12.431 -8.556 7.770 1.00 90.06 89 VAL A N 1
ATOM 654 C CA . VAL A 1 89 ? 11.423 -9.367 8.484 1.00 90.06 89 VAL A CA 1
ATOM 655 C C . VAL A 1 89 ? 10.822 -8.593 9.660 1.00 90.06 89 VAL A C 1
ATOM 657 O O . VAL A 1 89 ? 9.618 -8.669 9.909 1.00 90.06 89 VAL A O 1
ATOM 660 N N . ARG A 1 90 ? 11.649 -7.799 10.351 1.00 91.81 90 ARG A N 1
ATOM 661 C CA . ARG A 1 90 ? 11.217 -6.942 11.457 1.00 91.81 90 ARG A CA 1
ATOM 662 C C . ARG A 1 90 ? 10.188 -5.908 11.007 1.00 91.81 90 ARG A C 1
ATOM 664 O O . ARG A 1 90 ? 9.208 -5.697 11.715 1.00 91.81 90 ARG A O 1
ATOM 671 N N . ASP A 1 91 ? 10.390 -5.277 9.859 1.00 91.38 91 ASP A N 1
ATOM 672 C CA . ASP A 1 91 ? 9.494 -4.226 9.379 1.00 91.38 91 ASP A CA 1
ATOM 673 C C . ASP A 1 91 ? 8.203 -4.816 8.815 1.00 91.38 91 ASP A C 1
ATOM 675 O O . ASP A 1 91 ? 7.124 -4.308 9.116 1.00 91.38 91 ASP A O 1
ATOM 679 N N . ARG A 1 92 ? 8.264 -5.983 8.160 1.00 91.31 92 ARG A N 1
ATOM 680 C CA . ARG A 1 92 ? 7.051 -6.754 7.828 1.00 91.31 92 ARG A CA 1
ATOM 681 C C . ARG A 1 92 ? 6.235 -7.103 9.071 1.00 91.31 92 ARG A C 1
ATOM 683 O O . ARG A 1 92 ? 5.014 -6.972 9.048 1.00 91.31 92 ARG A O 1
ATOM 690 N N . ALA A 1 93 ? 6.891 -7.531 10.152 1.00 92.44 93 ALA A N 1
ATOM 691 C CA . ALA A 1 93 ? 6.221 -7.862 11.407 1.00 92.44 93 ALA A CA 1
ATOM 692 C C . ALA A 1 93 ? 5.583 -6.629 12.068 1.00 92.44 93 ALA A C 1
ATOM 694 O O . ALA A 1 93 ? 4.450 -6.717 12.535 1.00 92.44 93 ALA A O 1
ATOM 695 N N . LYS A 1 94 ? 6.265 -5.473 12.060 1.00 94.00 94 LYS A N 1
ATOM 696 C CA . LYS A 1 94 ? 5.696 -4.202 12.544 1.00 94.00 94 LYS A CA 1
ATOM 697 C C . LYS A 1 94 ? 4.457 -3.801 11.748 1.00 94.00 94 LYS A C 1
ATOM 699 O O . LYS A 1 94 ? 3.439 -3.488 12.353 1.00 94.00 94 LYS A O 1
ATOM 704 N N . ILE A 1 95 ? 4.528 -3.855 10.415 1.00 93.75 95 ILE A N 1
ATOM 705 C CA . ILE A 1 95 ? 3.389 -3.545 9.538 1.00 93.75 95 ILE A CA 1
ATOM 706 C C . ILE A 1 95 ? 2.223 -4.491 9.844 1.00 93.75 95 ILE A C 1
ATOM 708 O O . ILE A 1 95 ? 1.100 -4.034 10.030 1.00 93.75 95 ILE A O 1
ATOM 712 N N . ALA A 1 96 ? 2.480 -5.799 9.948 1.00 92.06 96 ALA A N 1
ATOM 713 C CA . ALA A 1 96 ? 1.446 -6.786 10.251 1.00 92.06 96 ALA A CA 1
ATOM 714 C C . ALA A 1 96 ? 0.786 -6.549 11.620 1.00 92.06 96 ALA A C 1
ATOM 716 O O . ALA A 1 96 ? -0.434 -6.622 11.726 1.00 92.06 96 ALA A O 1
ATOM 717 N N . ALA A 1 97 ? 1.576 -6.246 12.653 1.00 91.81 97 ALA A N 1
ATOM 718 C CA . ALA A 1 97 ? 1.069 -5.978 13.997 1.00 91.81 97 ALA A CA 1
ATOM 719 C C . ALA A 1 97 ? 0.267 -4.669 14.074 1.00 91.81 97 ALA A C 1
ATOM 721 O O . ALA A 1 97 ? -0.707 -4.594 14.815 1.00 91.81 97 ALA A O 1
ATOM 722 N N . ALA A 1 98 ? 0.660 -3.654 13.302 1.00 90.88 98 ALA A N 1
ATOM 723 C CA . ALA A 1 98 ? -0.014 -2.359 13.256 1.00 90.88 98 ALA A CA 1
ATOM 724 C C . ALA A 1 98 ? -1.267 -2.344 12.361 1.00 90.88 98 ALA A C 1
ATOM 726 O O . ALA A 1 98 ? -2.024 -1.377 12.385 1.00 90.88 98 ALA A O 1
ATOM 727 N N . ALA A 1 99 ? -1.481 -3.396 11.567 1.00 83.94 99 ALA A N 1
ATOM 728 C CA . ALA A 1 99 ? -2.649 -3.543 10.708 1.00 83.94 99 ALA A CA 1
ATOM 729 C C . ALA A 1 99 ? -3.887 -4.091 11.439 1.00 83.94 99 ALA A C 1
ATOM 731 O O . ALA A 1 99 ? -4.934 -4.175 10.809 1.00 83.94 99 ALA A O 1
ATOM 732 N N . VAL A 1 100 ? -3.778 -4.494 12.712 1.00 73.31 100 VAL A N 1
ATOM 733 C CA . VAL A 1 100 ? -4.862 -5.137 13.481 1.00 73.31 100 VAL A CA 1
ATOM 734 C C . VAL A 1 100 ? -5.804 -4.123 14.099 1.00 73.31 100 VAL A C 1
ATOM 736 O O . VAL A 1 100 ? -5.330 -3.147 14.726 1.00 73.31 100 VAL A O 1
#

Secondary structure (DSSP, 8-state):
---HHHHHHHHHH-SS-SSEEE-TTS-EEPPSS---EEEE-SHHHHHHHHHSTTHHHHHHHHHTTSEEES-HHHHHHHHHH-------HHHHHHHHHHT-

Sequence (100 aa):
MSTAPLREALEGALPERPFRVELWDGTAVPSTDGGPTFSLRSPQALGHVLRSPGQLGVGRAYVSGALDVDDVEGALALLDTWKPPAIEVRDRAKIAAAAV